Protein AF-A0A2P5Y776-F1 (afdb_monomer_lite)

InterPro domains:
  IPR005828 Major facilitator, sugar transporter-like [PF00083] (1-77)
  IPR020846 Major facilitator superfamily domain [PS50850] (1-68)
  IPR036259 MFS transporter superfamily [G3DSA:1.20.1250.20] (1-79)
  IPR036259 MFS transporter superfamily [SSF103473] (1-76)
  IPR050820 Major Facilitator Superfamily Sugar Transporter [PTHR48023] (1-79)

Radius of gyration: 16.97 Å; chains: 1; bounding box: 38×18×43 Å

Sequence (81 aa):
MVSEIFPLRTRGKGISLAVLTNFGSNAIVTFAFSPLKELLGAENLFLLFGGIALISLLFVALYVPETKGLSLEEIESKILK

Secondary structure (DSSP, 8-state):
-HHHHS-TTTHHHHHHHHHHHHHHHHHHHHHHHHHHHHHH-HHHHHHHHHHHHHHHHHHHHHHS---TT--HHHHHHHH--

Organism: Gossypium barbadense (NCBI:txid3634)

Foldseek 3Di:
DQQLQDDPVCSVVSVVVVVCVVVVVVVCCVVVVVVCCVVPNPVVVVVVVVVVVVVVVVCCVPPPDDPPPDDSVRSCVVNVD

pLDDT: mean 90.29, std 7.51, range [55.91, 98.12]

Structure (mmCIF, N/CA/C/O backbone):
data_AF-A0A2P5Y776-F1
#
_entry.id   AF-A0A2P5Y776-F1
#
loop_
_atom_site.group_PDB
_atom_site.id
_atom_site.type_symbol
_atom_site.label_atom_id
_atom_site.label_alt_id
_atom_site.label_comp_id
_atom_site.label_asym_id
_atom_site.label_entity_id
_atom_site.label_seq_id
_atom_site.pdbx_PDB_ins_code
_atom_site.Cartn_x
_atom_site.Cartn_y
_atom_site.Cartn_z
_atom_site.occupancy
_atom_site.B_iso_or_equiv
_atom_site.auth_seq_id
_atom_site.auth_comp_id
_atom_site.auth_asym_id
_atom_site.auth_atom_id
_atom_site.pdbx_PDB_model_num
ATOM 1 N N . MET A 1 1 ? -9.340 7.861 7.798 1.00 68.25 1 MET A N 1
ATOM 2 C CA . MET A 1 1 ? -9.227 6.482 7.265 1.00 68.25 1 MET A CA 1
ATOM 3 C C . MET A 1 1 ? -8.260 5.586 8.047 1.00 68.25 1 MET A C 1
ATOM 5 O O . MET A 1 1 ? -8.742 4.779 8.822 1.00 68.25 1 MET A O 1
ATOM 9 N N . VAL A 1 2 ? -6.921 5.687 7.927 1.00 76.62 2 VAL A N 1
ATOM 10 C CA . VAL A 1 2 ? -6.004 4.707 8.581 1.00 76.62 2 VAL A CA 1
ATOM 11 C C . VAL A 1 2 ? -6.191 4.643 10.105 1.00 76.62 2 VAL A C 1
ATOM 13 O O . VAL A 1 2 ? -6.196 3.563 10.681 1.00 76.62 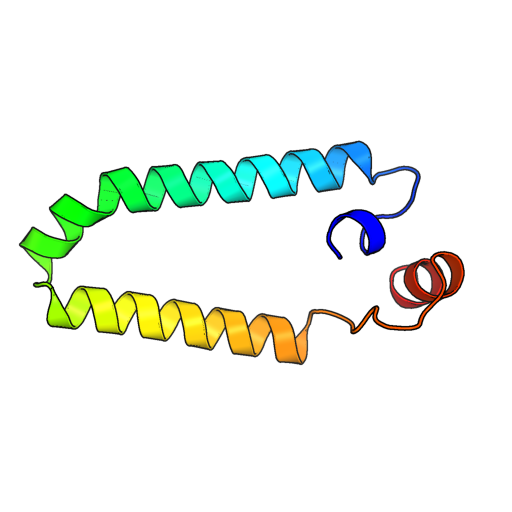2 VAL A O 1
ATOM 16 N N . SER A 1 3 ? -6.418 5.780 10.767 1.00 76.69 3 SER A N 1
ATOM 17 C CA . SER A 1 3 ? -6.684 5.839 12.211 1.00 76.69 3 SER A CA 1
ATOM 18 C C . SER A 1 3 ? -8.057 5.302 12.633 1.00 76.69 3 SER A C 1
ATOM 20 O O . SER A 1 3 ? -8.225 4.967 13.803 1.00 76.69 3 SER A O 1
ATOM 22 N N . GLU A 1 4 ? -9.018 5.232 11.709 1.00 80.81 4 GLU A N 1
ATOM 23 C CA . GLU A 1 4 ? -10.382 4.738 11.953 1.00 80.81 4 GLU A CA 1
ATOM 24 C C . GLU A 1 4 ? -10.451 3.209 11.883 1.00 80.81 4 GLU A C 1
ATOM 26 O O . GLU A 1 4 ? -11.267 2.609 12.568 1.00 80.81 4 GLU A O 1
ATOM 31 N N . ILE A 1 5 ? -9.572 2.576 11.097 1.00 81.88 5 ILE A N 1
ATOM 32 C CA . ILE A 1 5 ? -9.565 1.118 10.894 1.00 81.88 5 ILE A CA 1
ATOM 33 C C . ILE A 1 5 ? -8.976 0.374 12.105 1.00 81.88 5 ILE A C 1
ATOM 35 O O . ILE A 1 5 ? -9.312 -0.780 12.361 1.00 81.88 5 ILE A O 1
ATOM 39 N N . PHE A 1 6 ? -8.087 1.015 12.869 1.00 84.56 6 PHE A N 1
ATOM 40 C CA . PHE A 1 6 ? -7.441 0.366 14.007 1.00 84.56 6 PHE A CA 1
ATOM 41 C C . PHE A 1 6 ? -8.195 0.601 15.3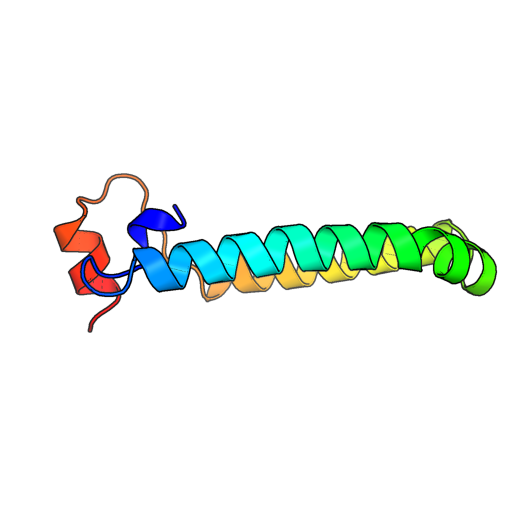30 1.00 84.56 6 PHE A C 1
ATOM 43 O O . PHE A 1 6 ? -8.432 1.763 15.693 1.00 84.56 6 PHE A O 1
ATOM 50 N N . PRO A 1 7 ? -8.455 -0.470 16.114 1.00 81.44 7 PRO A N 1
ATOM 51 C CA . PRO A 1 7 ? -8.995 -0.371 17.468 1.00 81.44 7 PRO A CA 1
ATOM 52 C C . PRO A 1 7 ? -8.159 0.554 18.348 1.00 81.44 7 PRO A C 1
ATOM 54 O O . PRO A 1 7 ? -6.926 0.573 18.245 1.00 81.44 7 PRO A O 1
ATOM 57 N N . LEU A 1 8 ? -8.803 1.265 19.276 1.00 82.06 8 LEU A N 1
ATOM 58 C CA . LEU A 1 8 ? -8.146 2.239 20.164 1.00 82.06 8 LEU A CA 1
ATOM 59 C C . LEU A 1 8 ? -6.876 1.685 20.831 1.00 82.06 8 LEU A C 1
ATOM 61 O O . LEU A 1 8 ? -5.847 2.359 20.876 1.00 82.06 8 LEU A O 1
ATOM 65 N N . ARG A 1 9 ? -6.921 0.425 21.282 1.00 83.00 9 ARG A N 1
ATOM 66 C CA . ARG A 1 9 ? -5.817 -0.243 21.991 1.00 83.00 9 ARG A CA 1
ATOM 67 C C . ARG A 1 9 ? -4.583 -0.508 21.119 1.00 83.00 9 ARG A C 1
ATOM 69 O O . ARG A 1 9 ? -3.470 -0.546 21.640 1.00 83.00 9 ARG A O 1
ATOM 76 N N . THR A 1 10 ? -4.752 -0.727 19.815 1.00 85.38 10 THR A N 1
ATOM 77 C CA . THR A 1 10 ? -3.656 -1.076 18.886 1.00 85.38 10 THR A CA 1
ATOM 78 C C . THR A 1 10 ? -3.351 0.020 17.873 1.00 85.38 10 THR A C 1
ATOM 80 O O . THR A 1 10 ? -2.345 -0.078 17.167 1.00 85.38 10 THR A O 1
ATOM 83 N N . ARG A 1 11 ? -4.152 1.090 17.845 1.00 87.25 11 ARG A N 1
ATOM 84 C CA . ARG A 1 11 ? -4.059 2.199 16.892 1.00 87.25 11 ARG A CA 1
ATOM 85 C C . ARG A 1 11 ? -2.657 2.763 16.745 1.00 87.25 11 ARG A C 1
ATOM 87 O O . ARG A 1 11 ? -2.190 2.898 15.623 1.00 87.25 11 ARG A O 1
ATOM 94 N N . GLY A 1 12 ? -1.969 3.040 17.853 1.00 89.88 12 GLY A N 1
ATOM 95 C CA . GLY A 1 12 ? -0.604 3.573 17.800 1.00 89.88 12 GLY A CA 1
ATOM 96 C C . GLY A 1 12 ? 0.349 2.663 17.018 1.00 89.88 12 GLY A C 1
ATOM 97 O O . GLY A 1 12 ? 1.052 3.125 16.128 1.00 89.88 12 GLY A O 1
ATOM 98 N N . LYS A 1 13 ? 0.313 1.349 17.278 1.00 91.06 13 LYS A N 1
ATOM 99 C CA . LYS A 1 13 ? 1.151 0.366 16.571 1.00 91.06 13 LYS A CA 1
ATOM 100 C C . LYS A 1 13 ? 0.746 0.219 15.103 1.00 91.06 13 LYS A C 1
ATOM 102 O O . LYS A 1 13 ? 1.617 0.175 14.239 1.00 91.06 13 LYS A O 1
ATOM 107 N N . GLY A 1 14 ? -0.560 0.167 14.830 1.00 91.44 14 GLY A N 1
ATOM 108 C CA . GLY A 1 14 ? -1.096 0.053 13.472 1.00 91.44 14 GLY A CA 1
ATOM 109 C C . GLY A 1 14 ? -0.724 1.248 12.595 1.00 91.44 14 GLY A C 1
ATOM 110 O O . GLY A 1 14 ? -0.243 1.069 11.478 1.00 91.44 14 GLY A O 1
ATOM 111 N N . ILE A 1 15 ? -0.851 2.466 13.130 1.00 92.75 15 ILE A N 1
ATOM 112 C CA . ILE A 1 15 ? -0.459 3.694 12.430 1.00 92.75 15 ILE A CA 1
ATOM 113 C C . ILE A 1 15 ? 1.052 3.718 12.186 1.00 92.75 15 ILE A C 1
ATOM 115 O O . ILE A 1 15 ? 1.463 3.980 11.060 1.00 92.75 15 ILE A O 1
ATOM 119 N N . SER A 1 16 ? 1.883 3.406 13.187 1.00 93.81 16 SER A N 1
ATOM 120 C CA . SER A 1 16 ? 3.341 3.389 13.000 1.00 93.81 16 SER A CA 1
ATOM 121 C C . SER A 1 16 ? 3.778 2.413 11.909 1.00 93.81 16 SER A C 1
ATOM 123 O O . SER A 1 16 ? 4.647 2.749 11.107 1.00 93.81 16 SER A O 1
ATOM 125 N N . LEU A 1 17 ? 3.157 1.231 11.838 1.00 94.69 17 LEU A N 1
ATOM 126 C CA . LEU A 1 17 ? 3.436 0.269 10.774 1.00 94.69 17 LEU A CA 1
ATOM 127 C C . LEU A 1 17 ? 2.985 0.795 9.407 1.00 94.69 17 LEU A C 1
ATOM 129 O O . LEU A 1 17 ? 3.752 0.716 8.455 1.00 94.69 17 LEU A O 1
ATOM 133 N N . ALA A 1 18 ? 1.791 1.387 9.311 1.00 93.44 18 ALA A N 1
ATOM 134 C CA . ALA A 1 18 ? 1.300 1.972 8.063 1.00 93.44 18 ALA A CA 1
ATOM 135 C C . ALA A 1 18 ? 2.219 3.095 7.549 1.00 93.44 18 ALA A C 1
ATOM 137 O O . ALA A 1 18 ? 2.518 3.159 6.357 1.00 93.44 18 ALA A O 1
ATOM 138 N N . VAL A 1 19 ? 2.708 3.947 8.453 1.00 95.06 19 VAL A N 1
ATOM 139 C CA . VAL A 1 19 ? 3.675 5.005 8.137 1.00 95.06 19 VAL A CA 1
ATOM 140 C C . VAL A 1 19 ? 4.998 4.398 7.671 1.00 95.06 19 VAL A C 1
ATOM 142 O O . VAL A 1 19 ? 5.507 4.789 6.622 1.00 95.06 19 VAL A O 1
ATOM 145 N N . LEU A 1 20 ? 5.530 3.407 8.393 1.00 97.00 20 LEU A N 1
ATOM 146 C CA . LEU A 1 20 ? 6.761 2.715 8.004 1.00 97.00 20 LEU A CA 1
ATOM 147 C C . LEU A 1 20 ? 6.636 2.080 6.615 1.00 97.00 20 LEU A C 1
ATOM 149 O O . LEU A 1 20 ? 7.533 2.237 5.793 1.00 97.00 20 LEU A O 1
ATOM 153 N N . THR A 1 21 ? 5.525 1.398 6.335 1.00 96.00 21 THR A N 1
ATOM 154 C CA . THR A 1 21 ? 5.261 0.813 5.018 1.00 96.00 21 THR A CA 1
ATOM 155 C C . THR A 1 21 ? 5.182 1.893 3.945 1.00 96.00 21 THR A C 1
ATOM 157 O O . THR A 1 21 ? 5.789 1.730 2.893 1.00 96.00 21 THR A O 1
ATOM 160 N N . ASN A 1 22 ? 4.509 3.017 4.203 1.00 95.62 22 ASN A N 1
ATOM 161 C CA . ASN A 1 22 ? 4.399 4.107 3.234 1.00 95.62 22 ASN A CA 1
ATOM 162 C C . ASN A 1 22 ? 5.772 4.687 2.856 1.00 95.62 22 ASN A C 1
ATOM 164 O O . ASN A 1 22 ? 6.117 4.738 1.673 1.00 95.62 22 ASN A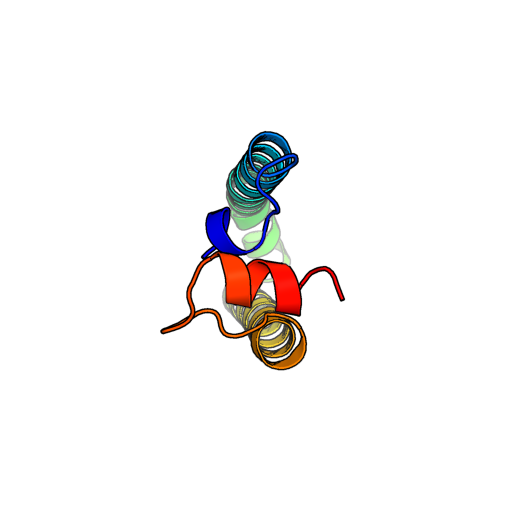 O 1
ATOM 168 N N . PHE A 1 23 ? 6.578 5.057 3.853 1.00 96.31 23 PHE A N 1
ATOM 169 C CA . PHE A 1 23 ? 7.918 5.595 3.611 1.00 96.31 23 PHE A CA 1
ATOM 170 C C . PHE A 1 23 ? 8.874 4.538 3.050 1.00 96.31 23 PHE A C 1
ATOM 172 O O . PHE A 1 23 ? 9.655 4.839 2.151 1.00 96.31 23 PHE A O 1
ATOM 179 N N . GLY A 1 24 ? 8.785 3.291 3.519 1.00 97.75 24 GLY A N 1
ATOM 180 C CA . GLY A 1 24 ? 9.582 2.176 3.011 1.00 97.75 24 GLY A CA 1
ATOM 181 C C . GLY A 1 24 ? 9.300 1.891 1.537 1.00 97.75 24 GLY A C 1
ATOM 182 O O . GLY A 1 24 ? 10.229 1.808 0.738 1.00 97.75 24 GLY A O 1
ATOM 183 N N . SER A 1 25 ? 8.027 1.822 1.142 1.00 95.56 25 SER A N 1
ATOM 184 C CA . SER A 1 25 ? 7.638 1.672 -0.263 1.00 95.56 25 SER A CA 1
ATOM 185 C C . SER A 1 25 ? 8.096 2.859 -1.110 1.00 95.56 25 SER A C 1
ATOM 187 O O . SER A 1 25 ? 8.593 2.650 -2.215 1.00 95.56 25 SER A O 1
ATOM 189 N N . ASN A 1 26 ? 7.994 4.091 -0.599 1.00 96.69 26 ASN A N 1
ATOM 190 C CA . ASN A 1 26 ? 8.485 5.274 -1.307 1.00 96.69 26 ASN A CA 1
ATOM 191 C C . ASN A 1 26 ? 10.007 5.221 -1.533 1.00 96.69 26 ASN A C 1
ATOM 193 O O . ASN A 1 26 ? 10.472 5.480 -2.645 1.00 96.69 26 ASN A O 1
ATOM 197 N N . ALA A 1 27 ? 10.772 4.811 -0.519 1.00 97.25 27 ALA A N 1
ATOM 198 C CA . ALA A 1 27 ? 12.214 4.622 -0.634 1.00 97.25 27 ALA A CA 1
ATOM 199 C C . ALA A 1 27 ? 12.556 3.534 -1.665 1.00 97.25 27 ALA A C 1
ATOM 201 O O . ALA A 1 27 ? 13.382 3.769 -2.545 1.00 97.25 27 ALA A O 1
ATOM 202 N N . ILE A 1 28 ? 11.878 2.380 -1.612 1.00 96.31 28 ILE A N 1
ATOM 203 C CA . ILE A 1 28 ? 12.069 1.292 -2.584 1.00 96.31 28 ILE A CA 1
ATOM 204 C C . ILE A 1 28 ? 11.825 1.796 -4.004 1.00 96.31 28 ILE A C 1
ATOM 206 O O . ILE A 1 28 ? 12.678 1.600 -4.862 1.00 96.31 28 ILE A O 1
ATOM 210 N N . VAL A 1 29 ? 10.700 2.472 -4.253 1.00 95.56 29 VAL A N 1
ATOM 211 C CA . VAL A 1 29 ? 10.393 3.021 -5.581 1.00 95.56 29 VAL A CA 1
ATOM 212 C C . VAL A 1 29 ? 11.466 4.018 -6.009 1.00 95.56 29 VAL A C 1
ATOM 214 O O . VAL A 1 29 ? 11.965 3.914 -7.122 1.00 95.56 29 VAL A O 1
ATOM 217 N N . THR A 1 30 ? 11.879 4.929 -5.127 1.00 95.81 30 THR A N 1
ATOM 218 C CA . THR A 1 30 ? 12.905 5.939 -5.427 1.00 95.81 30 THR A CA 1
ATOM 219 C C . THR A 1 30 ? 14.227 5.306 -5.867 1.00 95.81 30 THR A C 1
ATOM 221 O O . THR A 1 30 ? 14.788 5.711 -6.885 1.00 95.81 30 THR A O 1
ATOM 224 N N . PHE A 1 31 ? 14.710 4.286 -5.152 1.00 96.00 31 PHE A N 1
ATOM 225 C CA . PHE A 1 31 ? 15.971 3.619 -5.492 1.00 96.00 31 PHE A CA 1
ATOM 226 C C . PHE A 1 31 ? 15.840 2.646 -6.669 1.00 96.00 31 PHE A C 1
ATOM 228 O O . PHE A 1 31 ? 16.773 2.511 -7.459 1.00 96.00 31 PHE A O 1
ATOM 235 N N . ALA A 1 32 ? 14.695 1.978 -6.813 1.00 93.69 32 ALA A N 1
ATOM 236 C CA . ALA A 1 32 ? 14.475 0.987 -7.861 1.00 93.69 32 ALA A CA 1
ATOM 237 C C . ALA A 1 32 ? 14.075 1.606 -9.209 1.00 93.69 32 ALA A C 1
ATOM 239 O O . ALA A 1 32 ? 14.235 0.951 -10.238 1.00 93.69 32 ALA A O 1
ATOM 240 N N . PHE A 1 33 ? 13.582 2.850 -9.237 1.00 92.56 33 PHE A N 1
ATOM 241 C CA . PHE A 1 33 ? 13.050 3.466 -10.454 1.00 92.56 33 PHE A CA 1
ATOM 242 C C . PHE A 1 33 ? 14.088 3.571 -11.574 1.00 92.56 33 PHE A C 1
ATOM 244 O O . PHE A 1 33 ? 13.804 3.148 -12.692 1.00 92.56 33 PHE A O 1
ATOM 251 N N . SER A 1 34 ? 15.286 4.105 -11.297 1.00 93.94 34 SER A N 1
ATOM 252 C CA . SER A 1 34 ? 16.317 4.267 -12.337 1.00 9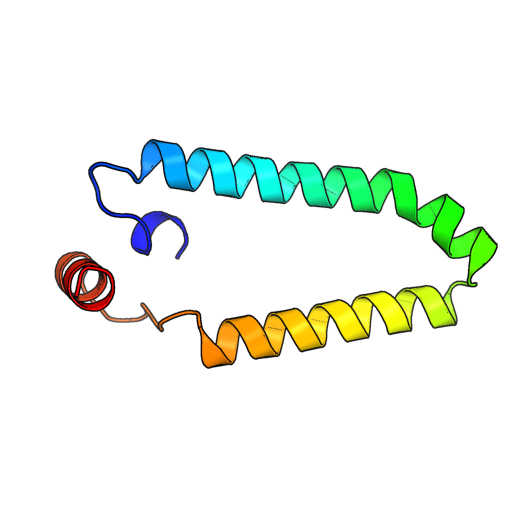3.94 34 SER A CA 1
ATOM 253 C C . SER A 1 34 ? 16.806 2.917 -12.884 1.00 93.94 34 SER A C 1
ATOM 255 O O . SER A 1 34 ? 16.733 2.734 -14.099 1.00 93.94 34 SER A O 1
ATOM 257 N N . PRO A 1 35 ? 17.189 1.932 -12.040 1.00 94.81 35 PRO A N 1
ATOM 258 C CA . PRO A 1 35 ? 17.569 0.601 -12.522 1.00 94.81 35 PRO A CA 1
ATOM 259 C C . PRO A 1 35 ? 16.461 -0.110 -13.312 1.00 94.81 35 PRO A C 1
ATOM 261 O O . PRO A 1 35 ? 16.721 -0.705 -14.355 1.00 94.81 35 PRO A O 1
ATOM 264 N N . LEU A 1 36 ? 15.206 -0.035 -12.853 1.00 94.25 36 LEU A N 1
ATOM 265 C CA . LEU A 1 36 ? 14.078 -0.653 -13.559 1.00 94.25 36 LEU A CA 1
ATOM 266 C C . LEU A 1 36 ? 13.787 0.038 -14.891 1.00 94.25 36 LEU A C 1
ATOM 268 O O . LEU A 1 36 ? 13.450 -0.634 -15.863 1.00 94.25 36 LEU A O 1
ATOM 272 N N . LYS A 1 37 ? 13.927 1.365 -14.953 1.00 95.62 37 LYS A N 1
ATOM 273 C CA . LYS A 1 37 ? 13.743 2.133 -16.187 1.00 95.62 37 LYS A CA 1
ATOM 274 C C . LYS A 1 37 ? 14.798 1.772 -17.230 1.00 95.62 37 LYS A C 1
ATOM 276 O O . LYS A 1 37 ? 14.452 1.663 -18.402 1.00 95.62 37 LYS A O 1
ATOM 281 N N . GLU A 1 38 ? 16.050 1.591 -16.817 1.00 95.88 38 GLU A N 1
ATOM 282 C CA . GLU A 1 38 ? 17.135 1.162 -17.709 1.00 95.88 38 GLU A CA 1
ATOM 283 C C . GLU A 1 38 ? 16.925 -0.268 -18.220 1.00 95.88 38 GLU A C 1
ATOM 285 O O . GLU A 1 38 ? 17.164 -0.535 -19.395 1.00 95.88 38 GLU A O 1
ATOM 290 N N . LEU A 1 39 ? 16.427 -1.169 -17.368 1.00 95.31 39 LEU A N 1
ATOM 291 C CA . LEU A 1 39 ? 16.217 -2.574 -17.722 1.00 95.31 39 LEU A CA 1
ATOM 292 C C . LEU A 1 39 ? 14.982 -2.803 -18.607 1.00 95.31 39 LEU A C 1
ATOM 294 O O . LEU A 1 39 ? 15.026 -3.609 -19.533 1.00 95.31 39 LEU A O 1
ATOM 298 N N . LEU A 1 40 ? 13.863 -2.146 -18.291 1.00 93.25 40 LEU A N 1
ATOM 299 C CA . LEU A 1 40 ? 12.556 -2.428 -18.898 1.00 93.25 40 LEU A CA 1
ATOM 300 C C . LEU A 1 40 ? 12.142 -1.397 -19.954 1.00 93.25 40 LEU A C 1
ATOM 302 O O . LEU A 1 40 ? 11.237 -1.668 -20.744 1.00 93.25 40 LEU A O 1
ATOM 306 N N . GLY A 1 41 ? 12.771 -0.220 -19.958 1.00 94.38 41 GLY A N 1
ATOM 307 C CA . GLY A 1 41 ? 12.289 0.948 -20.686 1.00 94.38 41 GLY A CA 1
ATOM 308 C C . GLY A 1 41 ? 11.150 1.664 -19.952 1.00 94.38 41 GLY A C 1
ATOM 309 O O . GLY A 1 41 ? 10.451 1.101 -19.106 1.00 94.38 41 GLY A O 1
ATOM 310 N N . ALA A 1 42 ? 10.952 2.946 -20.271 1.00 91.75 42 ALA A N 1
ATOM 311 C CA . ALA A 1 42 ? 9.965 3.779 -19.583 1.00 91.75 42 ALA A CA 1
ATOM 312 C C . ALA A 1 42 ? 8.523 3.285 -19.793 1.00 91.75 42 ALA A C 1
ATOM 314 O O . ALA A 1 42 ? 7.743 3.267 -18.846 1.00 91.75 42 ALA A O 1
ATOM 315 N N . GLU A 1 43 ? 8.178 2.856 -21.009 1.00 93.31 43 GLU A N 1
ATOM 316 C CA . GLU A 1 43 ? 6.831 2.390 -21.363 1.00 93.31 43 GLU A CA 1
ATOM 317 C C . GLU A 1 43 ? 6.386 1.185 -20.522 1.00 93.31 43 GLU A C 1
ATOM 319 O O . GLU A 1 43 ? 5.346 1.233 -19.862 1.00 93.31 43 GLU A O 1
ATOM 324 N N . ASN A 1 44 ? 7.222 0.147 -20.451 1.00 94.69 44 ASN A N 1
ATOM 325 C CA . ASN A 1 44 ? 6.932 -1.066 -19.692 1.00 94.69 44 ASN A CA 1
ATOM 326 C C . ASN A 1 44 ? 6.928 -0.796 -18.185 1.00 94.69 44 ASN A C 1
ATOM 328 O O . ASN A 1 44 ? 6.130 -1.385 -17.458 1.00 94.69 44 ASN A O 1
ATOM 332 N N . LEU A 1 45 ? 7.776 0.124 -17.709 1.00 94.81 45 LEU A N 1
ATOM 333 C CA . LEU A 1 45 ? 7.792 0.527 -16.306 1.00 94.81 45 LEU A CA 1
ATOM 334 C C . LEU A 1 45 ? 6.485 1.222 -15.892 1.00 94.81 45 LEU A C 1
ATOM 336 O O . LEU A 1 45 ? 5.927 0.910 -14.839 1.00 94.81 45 LEU A O 1
ATOM 340 N N . PHE A 1 46 ? 5.961 2.131 -16.719 1.00 93.69 46 PHE A N 1
ATOM 341 C CA . PHE A 1 46 ? 4.673 2.775 -16.444 1.00 93.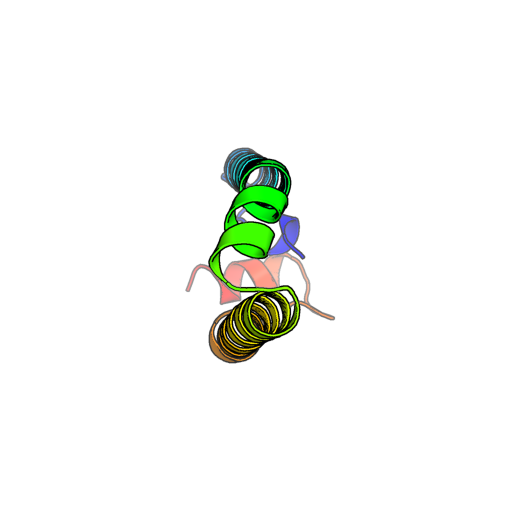69 46 PHE A CA 1
ATOM 342 C C . PHE A 1 46 ? 3.498 1.796 -16.545 1.00 93.69 46 PHE A C 1
ATOM 344 O O . PHE A 1 46 ? 2.593 1.868 -15.713 1.00 93.69 46 PHE A O 1
ATOM 351 N N . LEU A 1 47 ? 3.524 0.845 -17.487 1.00 96.50 47 LEU A N 1
ATOM 352 C CA . LEU A 1 47 ? 2.530 -0.234 -17.542 1.00 96.50 47 LEU A CA 1
ATOM 353 C C . LEU A 1 47 ? 2.568 -1.114 -16.286 1.00 96.50 47 LEU A C 1
ATOM 355 O O . LEU A 1 47 ? 1.513 -1.450 -15.747 1.00 96.50 47 LEU A O 1
ATOM 359 N N . LEU A 1 48 ? 3.759 -1.433 -15.773 1.00 95.25 48 LEU A N 1
ATOM 360 C CA . LEU A 1 48 ? 3.926 -2.183 -14.528 1.00 95.25 48 LEU A CA 1
ATOM 361 C C . LEU A 1 48 ? 3.343 -1.426 -13.327 1.00 95.25 48 LEU A C 1
ATOM 363 O O . LEU A 1 48 ? 2.559 -1.998 -12.567 1.00 95.25 48 LEU A O 1
ATOM 367 N N . PHE A 1 49 ? 3.647 -0.133 -13.179 1.00 94.69 49 PHE A N 1
ATOM 368 C CA . PHE A 1 49 ? 3.022 0.691 -12.138 1.00 94.69 49 PHE A CA 1
ATOM 369 C C . PHE A 1 49 ? 1.501 0.797 -12.308 1.00 94.69 49 PHE A C 1
ATOM 371 O O . PHE A 1 49 ? 0.777 0.750 -11.314 1.00 94.69 49 PHE A O 1
ATOM 378 N N . GLY A 1 50 ? 1.006 0.867 -13.546 1.00 96.69 50 GLY A N 1
ATOM 379 C CA . GLY A 1 50 ? -0.424 0.809 -13.851 1.00 96.69 50 GLY A CA 1
ATOM 380 C C . GLY A 1 50 ? -1.069 -0.505 -13.402 1.00 96.69 50 GLY A C 1
ATOM 381 O O . GLY A 1 50 ? -2.121 -0.488 -12.764 1.00 96.69 50 GLY A O 1
ATOM 382 N N . GLY A 1 51 ? -0.415 -1.642 -13.646 1.00 97.62 51 GLY A N 1
ATOM 383 C CA . GLY A 1 51 ? -0.860 -2.952 -13.165 1.00 97.62 51 GLY A CA 1
ATOM 384 C C . GLY A 1 51 ? -0.915 -3.031 -11.637 1.00 97.62 51 GLY A C 1
ATOM 385 O O . GLY A 1 51 ? -1.917 -3.474 -11.077 1.00 97.62 51 GLY A O 1
ATOM 386 N N . ILE A 1 52 ? 0.113 -2.523 -10.951 1.00 96.12 52 ILE A N 1
ATOM 387 C CA . ILE A 1 52 ? 0.132 -2.429 -9.481 1.00 96.12 52 ILE A CA 1
ATOM 388 C C . ILE A 1 52 ? -1.023 -1.549 -8.981 1.00 96.12 52 ILE A C 1
ATOM 390 O O . ILE A 1 52 ? -1.698 -1.912 -8.016 1.00 96.12 52 ILE A O 1
ATOM 394 N N . ALA A 1 53 ? -1.294 -0.423 -9.645 1.00 96.75 53 ALA A N 1
ATOM 395 C CA . ALA A 1 53 ? -2.401 0.460 -9.292 1.00 96.75 53 ALA A CA 1
ATOM 396 C C . ALA A 1 53 ? -3.770 -0.218 -9.472 1.00 96.75 53 ALA A C 1
ATOM 398 O O . ALA A 1 53 ? -4.632 -0.072 -8.608 1.00 96.75 53 ALA A O 1
ATOM 399 N N . LEU A 1 54 ? -3.964 -1.004 -10.537 1.00 98.12 54 LEU A N 1
ATOM 400 C CA . LEU A 1 54 ? -5.192 -1.780 -10.744 1.00 98.12 54 LEU A CA 1
ATOM 401 C C . LEU A 1 54 ? -5.383 -2.853 -9.668 1.00 98.12 54 LEU A C 1
ATOM 403 O O . LEU A 1 54 ? -6.482 -2.993 -9.135 1.00 98.12 54 LEU A O 1
ATOM 407 N N . ILE A 1 55 ? -4.322 -3.576 -9.301 1.00 97.69 55 ILE A N 1
ATOM 408 C CA . ILE A 1 55 ? -4.376 -4.559 -8.207 1.00 97.69 55 ILE A CA 1
ATOM 409 C C . ILE A 1 55 ? -4.718 -3.863 -6.884 1.00 97.69 55 ILE A C 1
ATOM 411 O O . ILE A 1 55 ? -5.570 -4.345 -6.140 1.00 97.69 55 ILE A O 1
ATOM 415 N N . SER A 1 56 ? -4.103 -2.708 -6.612 1.00 95.62 56 SER A N 1
ATOM 416 C CA . SER A 1 56 ? -4.411 -1.886 -5.437 1.00 95.62 56 SER A CA 1
ATOM 417 C C . SER A 1 56 ? -5.876 -1.440 -5.427 1.00 95.62 56 SER A C 1
ATOM 419 O O . SER A 1 56 ? -6.552 -1.564 -4.408 1.00 95.62 56 SER A O 1
ATOM 421 N N . LEU A 1 57 ? -6.405 -1.001 -6.572 1.00 96.44 57 LEU A N 1
ATOM 422 C CA . LEU A 1 57 ? -7.808 -0.619 -6.711 1.00 96.44 57 LEU A CA 1
ATOM 423 C C . LEU A 1 57 ? -8.750 -1.793 -6.420 1.00 96.44 57 LEU A C 1
ATOM 425 O O . LEU A 1 57 ? -9.707 -1.626 -5.668 1.00 96.44 57 LEU A O 1
ATOM 429 N N . LEU A 1 58 ? -8.471 -2.979 -6.971 1.00 97.44 58 LEU A N 1
ATOM 430 C CA . LEU A 1 58 ? -9.258 -4.185 -6.696 1.00 97.44 58 LEU A CA 1
ATOM 431 C C . LEU A 1 58 ? -9.195 -4.572 -5.217 1.00 97.44 58 LEU A C 1
ATOM 433 O O . LEU A 1 58 ? -10.219 -4.905 -4.627 1.00 97.44 58 LEU A O 1
ATOM 437 N N . PHE A 1 59 ? -8.015 -4.489 -4.602 1.00 95.38 59 PHE A N 1
ATOM 438 C CA . PHE A 1 59 ? -7.860 -4.742 -3.175 1.00 95.38 59 PHE A CA 1
ATOM 439 C C . PHE A 1 59 ? -8.707 -3.777 -2.337 1.00 95.38 59 PHE A C 1
ATOM 441 O O . PHE A 1 59 ? -9.452 -4.217 -1.463 1.00 95.38 59 PHE A O 1
ATOM 448 N N . VAL A 1 60 ? -8.642 -2.475 -2.630 1.00 93.69 60 VAL A N 1
ATOM 449 C CA . VAL A 1 60 ? -9.447 -1.459 -1.937 1.00 93.69 60 VAL A CA 1
ATOM 450 C C . VAL A 1 60 ? -10.938 -1.725 -2.127 1.00 93.69 60 VAL A C 1
ATOM 452 O O . VAL A 1 60 ? -11.676 -1.734 -1.149 1.00 93.69 60 VAL A O 1
ATOM 455 N N . ALA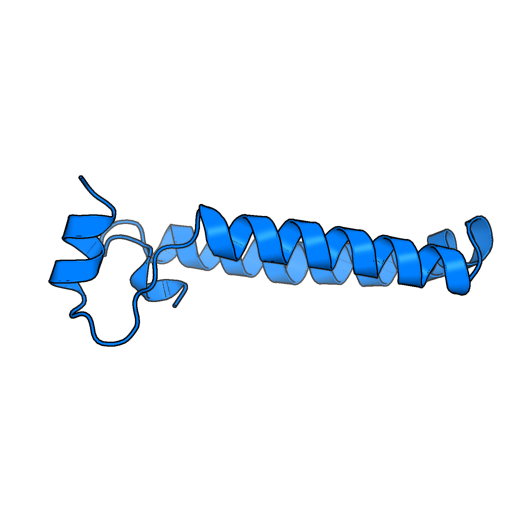 A 1 61 ? -11.374 -2.009 -3.353 1.00 93.31 61 ALA A N 1
ATOM 456 C CA . ALA A 1 61 ? -12.782 -2.242 -3.659 1.00 93.31 61 ALA A CA 1
ATOM 457 C C . ALA A 1 61 ? -13.363 -3.493 -2.974 1.00 93.31 61 ALA A C 1
ATOM 459 O O . ALA A 1 61 ? -14.548 -3.508 -2.649 1.00 93.31 61 ALA A O 1
ATOM 460 N N . LEU A 1 62 ? -12.556 -4.542 -2.775 1.00 93.38 62 LEU A N 1
ATOM 461 C CA . LEU A 1 62 ? -13.023 -5.825 -2.239 1.00 93.38 62 LEU A CA 1
ATOM 462 C C . LEU A 1 62 ? -12.803 -5.986 -0.730 1.00 93.38 62 LEU A C 1
ATOM 464 O O . LEU A 1 62 ? -13.602 -6.652 -0.074 1.00 93.38 62 LEU A O 1
ATOM 468 N N . TYR A 1 63 ? -11.726 -5.418 -0.180 1.00 90.12 63 TYR A N 1
ATOM 469 C CA . TYR A 1 63 ? -11.280 -5.712 1.188 1.00 90.12 63 TYR A CA 1
ATOM 470 C C . TYR A 1 63 ? -11.282 -4.509 2.126 1.00 90.12 63 TYR A C 1
ATOM 472 O O . TYR A 1 63 ? -11.282 -4.705 3.342 1.00 90.12 63 TYR A O 1
ATOM 480 N N . VAL A 1 64 ? -11.266 -3.276 1.610 1.00 89.19 64 VAL A N 1
ATOM 481 C CA . VAL A 1 64 ? -11.258 -2.088 2.471 1.00 89.19 64 VAL A CA 1
ATOM 482 C C . VAL A 1 64 ? -12.703 -1.672 2.755 1.00 89.19 64 VAL A C 1
ATOM 484 O O . VAL A 1 64 ? -13.425 -1.308 1.828 1.00 89.19 64 VAL A O 1
ATOM 487 N N . PRO A 1 65 ? -13.159 -1.724 4.021 1.00 84.94 65 PRO A N 1
ATOM 488 C CA . PRO A 1 65 ? -14.517 -1.330 4.361 1.00 84.94 65 PRO A CA 1
ATOM 489 C C . PRO A 1 65 ? -14.690 0.184 4.207 1.00 84.94 65 PRO A C 1
ATOM 491 O O . PRO A 1 65 ? -13.831 0.964 4.613 1.00 84.94 65 PRO A O 1
ATOM 494 N N . GLU A 1 66 ? -15.836 0.599 3.672 1.00 87.94 66 GLU A N 1
ATOM 495 C CA . GLU A 1 66 ? -16.219 2.011 3.632 1.00 87.94 66 GLU A CA 1
ATOM 496 C C . GLU A 1 66 ? -16.513 2.517 5.054 1.00 87.94 66 GLU A C 1
ATOM 498 O O . GLU A 1 66 ? -17.368 1.961 5.757 1.00 87.94 66 GLU A O 1
ATOM 503 N N . THR A 1 67 ? -15.795 3.564 5.472 1.00 88.25 67 THR A N 1
ATOM 504 C CA . THR A 1 67 ? -15.915 4.193 6.800 1.00 88.25 67 THR A CA 1
ATOM 505 C C . THR A 1 67 ? -16.648 5.533 6.761 1.00 88.25 67 THR A C 1
ATOM 507 O O . THR A 1 67 ? -16.969 6.095 7.811 1.00 88.25 67 THR A O 1
ATOM 510 N N . LYS A 1 68 ? -16.944 6.070 5.572 1.00 86.00 68 LYS A N 1
ATOM 511 C CA . LYS A 1 68 ? -17.576 7.380 5.414 1.00 86.00 68 LYS A CA 1
ATOM 512 C C . LYS A 1 68 ? -18.979 7.413 6.022 1.00 86.00 68 LYS A C 1
ATOM 514 O O . LYS A 1 68 ? -19.850 6.626 5.665 1.00 86.00 68 LYS A O 1
ATOM 519 N N . GLY A 1 69 ? -19.208 8.407 6.881 1.00 85.00 69 GLY A N 1
ATOM 520 C CA . GLY A 1 69 ? -20.511 8.659 7.500 1.00 85.00 69 GLY A CA 1
ATOM 521 C C . GLY A 1 69 ? -20.851 7.739 8.674 1.00 85.00 69 GLY A C 1
ATOM 522 O O . GLY A 1 69 ? -21.969 7.824 9.166 1.00 85.00 69 GLY A O 1
ATOM 523 N N . LEU A 1 70 ? -19.912 6.897 9.118 1.00 85.75 70 LEU A N 1
ATOM 524 C CA . LEU A 1 70 ? -20.062 6.044 10.297 1.00 85.75 70 LEU A CA 1
ATOM 525 C C . LEU A 1 70 ? -19.384 6.669 11.523 1.00 85.75 70 LEU A C 1
ATOM 527 O O . LEU A 1 70 ? -18.376 7.374 11.397 1.00 85.75 70 LEU A O 1
ATOM 531 N N . SER A 1 71 ? -19.913 6.382 12.712 1.00 88.00 71 SER A N 1
ATOM 532 C CA . SER A 1 71 ? -19.239 6.676 13.979 1.00 88.00 71 SER A CA 1
ATOM 533 C C . SER A 1 71 ? -18.049 5.731 14.203 1.00 88.00 71 SER A C 1
ATOM 535 O O . SER A 1 71 ? -17.948 4.661 13.596 1.00 88.00 71 SER A O 1
ATOM 537 N N . LEU A 1 72 ? -17.124 6.106 15.093 1.00 83.12 72 LEU A N 1
ATOM 538 C CA . LEU A 1 72 ? -15.965 5.262 15.409 1.00 83.12 72 LEU A CA 1
ATOM 539 C C . LEU A 1 72 ? -16.387 3.919 16.023 1.00 83.12 72 LEU A C 1
ATOM 541 O O . LEU A 1 72 ? -15.778 2.895 15.721 1.00 83.12 72 LEU A O 1
ATOM 545 N N . GLU A 1 73 ? -17.446 3.915 16.830 1.00 83.06 73 GLU A N 1
ATOM 546 C CA . GLU A 1 73 ? -18.021 2.715 17.443 1.00 83.06 73 GLU A CA 1
ATOM 547 C C . GLU A 1 73 ? -18.624 1.772 16.389 1.00 83.06 73 GLU A C 1
ATOM 549 O O . GLU A 1 73 ? -18.437 0.555 16.462 1.00 83.06 73 GLU A O 1
ATOM 554 N N . GLU A 1 74 ? -19.308 2.319 15.378 1.00 84.94 74 GLU A N 1
ATOM 555 C CA . GLU A 1 74 ? -19.874 1.542 14.266 1.00 84.94 74 GLU A CA 1
ATOM 556 C C . GLU A 1 74 ? -18.779 0.905 13.399 1.00 84.94 74 GLU A C 1
ATOM 558 O O . GLU A 1 74 ? -18.906 -0.247 12.970 1.00 84.94 74 GLU A O 1
ATOM 563 N N . ILE A 1 75 ? -17.685 1.635 13.160 1.00 85.69 75 ILE A N 1
ATOM 564 C CA . ILE A 1 75 ? -16.515 1.137 12.426 1.00 85.69 75 ILE A CA 1
ATOM 565 C C . ILE A 1 75 ? -15.830 0.020 13.221 1.00 85.69 75 ILE A C 1
ATOM 567 O O . ILE A 1 75 ? -15.558 -1.048 12.671 1.00 85.69 75 ILE A O 1
ATOM 571 N N . GLU A 1 76 ? -15.601 0.227 14.520 1.00 82.69 76 GLU A N 1
ATOM 572 C CA . GLU A 1 76 ? -14.969 -0.767 15.390 1.00 82.69 76 GLU A CA 1
ATOM 573 C C . GLU A 1 76 ? -15.814 -2.048 15.480 1.00 82.69 76 GLU A C 1
ATOM 575 O O . GLU A 1 76 ? -15.272 -3.142 15.335 1.00 82.69 76 GLU A O 1
ATOM 580 N N . SER A 1 77 ? -17.144 -1.936 15.583 1.00 83.38 77 SER A N 1
ATOM 581 C CA . SER A 1 77 ? -18.052 -3.093 15.539 1.00 83.38 77 SER A CA 1
ATOM 582 C C . SER A 1 77 ? -18.036 -3.823 14.191 1.00 83.38 77 SER A C 1
ATOM 584 O O . SER A 1 77 ? -18.106 -5.051 14.161 1.00 83.38 77 SER A O 1
ATOM 586 N N . LYS A 1 78 ? -17.919 -3.107 13.064 1.00 82.69 78 LYS A N 1
ATOM 587 C CA . LYS A 1 78 ? -17.788 -3.732 11.736 1.00 82.69 78 LYS A CA 1
ATOM 588 C C . LYS A 1 78 ? -16.471 -4.488 11.561 1.00 82.69 78 LYS A C 1
ATOM 590 O O . LYS A 1 78 ? -16.461 -5.492 10.853 1.00 82.69 78 LYS A O 1
ATOM 595 N N . ILE A 1 79 ? -15.387 -3.995 12.158 1.00 81.06 79 ILE A N 1
ATOM 596 C CA . ILE A 1 79 ? -14.032 -4.544 11.995 1.00 81.06 79 ILE A CA 1
ATOM 597 C C . ILE A 1 79 ? -13.741 -5.668 12.998 1.00 81.06 79 ILE A C 1
ATOM 599 O O . ILE A 1 79 ? -13.053 -6.621 12.645 1.00 81.06 79 ILE A O 1
ATOM 603 N N . LEU A 1 80 ? -14.250 -5.572 14.232 1.00 73.25 80 LEU A N 1
ATOM 604 C CA . LEU A 1 80 ? -14.016 -6.537 15.319 1.00 73.25 80 LEU A CA 1
ATOM 605 C C . LEU A 1 80 ? -15.070 -7.655 15.412 1.00 73.25 80 LEU A C 1
ATOM 607 O O . LEU A 1 80 ? -15.151 -8.313 16.449 1.00 73.25 80 LEU A O 1
ATOM 611 N N . LYS A 1 81 ? -15.890 -7.841 14.374 1.00 55.91 81 LYS A N 1
ATOM 612 C CA . LYS A 1 81 ? -16.870 -8.933 14.315 1.00 55.91 81 LYS A CA 1
ATOM 613 C C . LYS A 1 81 ? -16.230 -10.312 14.443 1.00 55.91 81 LYS A C 1
ATOM 615 O O . LYS A 1 81 ? -15.167 -10.531 13.821 1.00 55.91 81 LYS A O 1
#